Protein AF-A0A3C0J1Z7-F1 (afdb_monomer)

Nearest PDB structures (foldseek):
  6zn4-assembly1_A  TM=9.950E-01  e=4.353E-14  Bdellovibrio bacteriovorus HD100
  2hae-assembly1_A  TM=9.952E-01  e=2.039E-13  Thermotoga maritima
  1vl6-assembly1_D  TM=9.945E-01  e=2.319E-13  Thermotoga maritima MSB8
  6zng-assembly1_E  TM=9.955E-01  e=3.199E-13  Bdellovibrio bacteriovorus HD100
  6zng-assembly1_D  TM=9.950E-01  e=5.352E-13  Bdellovibrio bacteriovorus HD100

Solvent-accessible surface area (backbone atoms only — not comparable to full-atom values): 5889 Å² total; per-residue (Å²): 69,96,94,43,60,73,44,42,49,78,76,45,64,20,70,49,21,31,37,36,34,28,31,9,42,26,34,83,94,72,33,66,65,36,15,80,70,29,43,69,58,35,47,50,51,22,50,48,36,36,74,77,69,70,30,50,41,43,61,44,62,40,91,59,88,51,48,67,57,51,40,51,54,55,58,71,47,44,86,62,35,41,29,39,37,48,44,38,50,36,82,72,52,39,59,57,32,51,55,52,38,57,71,75,43,96,46,57,68,46,113

Sequence (111 aa):
INADYDKIYDYTNKGNMVAVVTNGTAVLGLGDIGAGAGMPVMEGKAVLFKGFAAVDAFPICLDTKDPDEIVTIVKRLEPTFGGINLEDISAPTCFEVEDKLKQVSNIPIFH

Structure (mmCIF, N/CA/C/O backbone):
data_AF-A0A3C0J1Z7-F1
#
_entry.id   AF-A0A3C0J1Z7-F1
#
loop_
_atom_site.group_PDB
_atom_site.id
_atom_site.type_symbol
_atom_site.label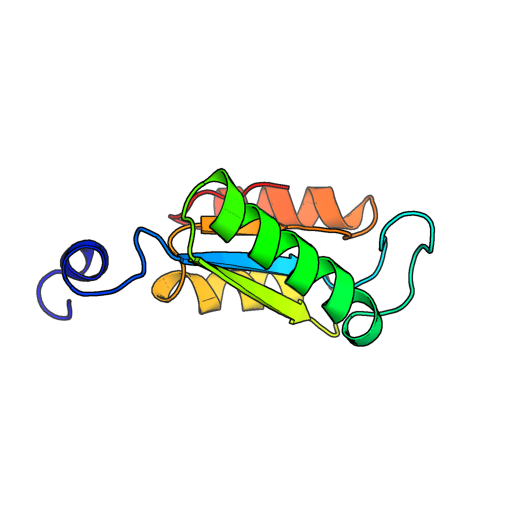_atom_id
_atom_site.label_alt_id
_atom_site.label_comp_id
_atom_site.label_asym_id
_atom_site.label_entity_id
_atom_site.label_seq_id
_atom_site.pdbx_PDB_ins_code
_atom_site.Cartn_x
_atom_site.Cartn_y
_atom_site.Cartn_z
_atom_site.occupancy
_atom_site.B_iso_or_equiv
_atom_site.auth_seq_id
_atom_site.auth_comp_id
_atom_site.auth_asym_id
_atom_site.auth_atom_id
_atom_site.pdbx_PDB_model_num
ATOM 1 N N . ILE A 1 1 ? 10.103 0.093 -21.929 1.00 96.44 1 ILE A N 1
ATOM 2 C CA . ILE A 1 1 ? 8.940 0.494 -21.108 1.00 96.44 1 ILE A CA 1
ATOM 3 C C . ILE A 1 1 ? 7.777 0.966 -21.980 1.00 96.44 1 ILE A C 1
ATOM 5 O O . ILE A 1 1 ? 6.794 0.256 -22.035 1.00 96.44 1 ILE A O 1
ATOM 9 N N . ASN A 1 2 ? 7.840 2.094 -22.707 1.00 97.25 2 ASN A N 1
ATOM 10 C CA . ASN A 1 2 ? 6.684 2.499 -23.538 1.00 97.25 2 ASN A CA 1
ATOM 11 C C . ASN A 1 2 ? 6.376 1.520 -24.698 1.00 97.25 2 ASN A C 1
ATOM 13 O O . ASN A 1 2 ? 5.214 1.223 -24.934 1.00 97.25 2 ASN A O 1
ATOM 17 N N . ALA A 1 3 ? 7.404 0.990 -25.373 1.00 98.00 3 ALA A N 1
ATOM 18 C CA . ALA A 1 3 ? 7.242 0.004 -26.453 1.00 98.00 3 ALA A CA 1
ATOM 19 C C . ALA A 1 3 ? 7.057 -1.450 -25.965 1.00 98.00 3 ALA A C 1
ATOM 21 O O . ALA A 1 3 ? 6.543 -2.285 -26.697 1.00 98.00 3 ALA A O 1
ATOM 22 N N . ASP A 1 4 ? 7.504 -1.742 -24.746 1.00 97.88 4 ASP A N 1
ATOM 23 C CA . ASP A 1 4 ? 7.427 -3.047 -24.083 1.00 97.88 4 ASP A CA 1
ATOM 24 C C . ASP A 1 4 ? 7.408 -2.767 -22.578 1.00 97.88 4 ASP A C 1
ATOM 26 O O . ASP A 1 4 ? 8.397 -2.236 -22.041 1.00 97.88 4 ASP A O 1
ATOM 30 N N . TYR A 1 5 ? 6.258 -3.010 -21.942 1.00 96.75 5 TYR A N 1
ATOM 31 C CA . TYR A 1 5 ? 6.015 -2.630 -20.552 1.00 96.75 5 TYR A CA 1
ATOM 32 C C . TYR A 1 5 ? 6.837 -3.478 -19.585 1.00 96.75 5 TYR A C 1
ATOM 34 O O . TYR A 1 5 ? 7.357 -2.916 -18.626 1.00 96.75 5 TYR A O 1
ATOM 42 N N . ASP A 1 6 ? 7.071 -4.760 -19.882 1.00 96.94 6 ASP A N 1
ATOM 43 C CA . ASP A 1 6 ? 7.768 -5.696 -18.986 1.00 96.94 6 ASP A CA 1
ATOM 44 C C . ASP A 1 6 ? 9.215 -5.272 -18.711 1.00 96.94 6 ASP A C 1
ATOM 46 O O . ASP A 1 6 ? 9.754 -5.506 -17.628 1.00 96.94 6 ASP A O 1
ATOM 50 N N . LYS A 1 7 ? 9.812 -4.495 -19.623 1.00 98.44 7 LYS A N 1
ATOM 51 C CA . LYS A 1 7 ? 11.108 -3.828 -19.414 1.00 98.44 7 LYS A CA 1
ATOM 52 C C . LYS A 1 7 ? 11.159 -2.889 -18.210 1.00 98.44 7 LYS A C 1
ATOM 54 O O . LYS A 1 7 ? 12.245 -2.442 -17.848 1.00 98.44 7 LYS A O 1
ATOM 59 N N . ILE A 1 8 ? 10.026 -2.560 -17.590 1.00 98.50 8 ILE A N 1
ATOM 60 C CA . ILE A 1 8 ? 10.006 -1.841 -16.315 1.00 98.50 8 ILE A CA 1
ATOM 61 C C . ILE A 1 8 ? 10.692 -2.646 -15.203 1.00 98.50 8 ILE A C 1
ATOM 63 O O . ILE A 1 8 ? 11.340 -2.044 -14.352 1.00 98.50 8 ILE A O 1
ATOM 67 N N . TYR A 1 9 ? 10.617 -3.979 -15.232 1.00 98.25 9 TYR A N 1
ATOM 68 C CA . TYR A 1 9 ? 11.292 -4.842 -14.260 1.00 98.25 9 TYR A CA 1
ATOM 69 C C . TYR A 1 9 ? 12.802 -4.942 -14.510 1.00 98.25 9 TYR A C 1
ATOM 71 O O . TYR A 1 9 ? 13.564 -5.031 -13.554 1.00 98.25 9 TYR A O 1
ATOM 79 N N . ASP A 1 10 ? 13.233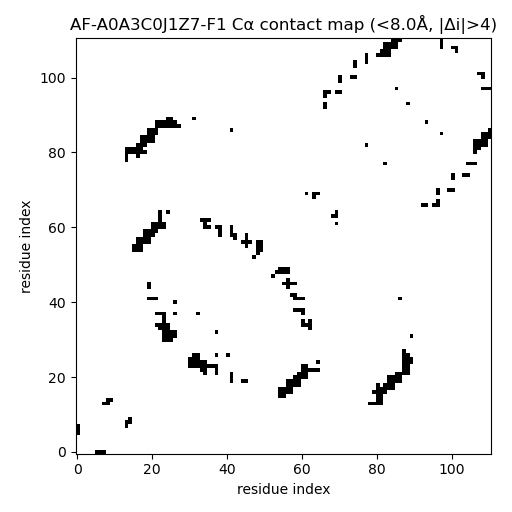 -4.864 -15.773 1.00 98.06 10 ASP A N 1
ATOM 80 C CA . ASP A 1 10 ? 14.653 -4.920 -16.148 1.00 98.06 10 ASP A CA 1
ATOM 81 C C . ASP A 1 10 ? 15.389 -3.596 -15.869 1.00 98.06 10 ASP A C 1
ATOM 83 O O . ASP A 1 10 ? 16.568 -3.591 -15.518 1.00 98.06 10 ASP A O 1
ATOM 87 N N . TYR A 1 11 ? 14.717 -2.458 -16.081 1.00 98.25 11 TYR A N 1
ATOM 88 C CA . TYR A 1 11 ? 15.362 -1.136 -16.112 1.00 98.25 11 TYR A CA 1
ATOM 89 C C . TYR A 1 11 ? 15.008 -0.223 -14.934 1.00 98.25 11 TYR A C 1
ATOM 91 O O . TYR A 1 11 ? 15.437 0.931 -14.907 1.00 98.25 11 TYR A O 1
ATOM 99 N N . THR A 1 12 ? 14.224 -0.699 -13.967 1.00 98.56 12 THR A N 1
ATOM 100 C CA . THR A 1 12 ? 13.876 0.058 -12.756 1.00 98.56 12 THR A CA 1
ATOM 101 C C . THR A 1 12 ? 13.946 -0.838 -11.524 1.00 98.56 12 THR A C 1
ATOM 103 O O . THR A 1 12 ? 14.050 -2.055 -11.640 1.00 98.56 12 THR A O 1
ATOM 106 N N . ASN A 1 13 ? 13.825 -0.253 -10.330 1.00 98.12 13 ASN A N 1
ATOM 107 C CA . ASN A 1 13 ? 13.816 -1.036 -9.095 1.00 98.12 13 ASN A CA 1
ATOM 108 C C . ASN A 1 13 ? 12.484 -1.755 -8.817 1.00 98.12 13 ASN A C 1
ATOM 110 O O . ASN A 1 13 ? 12.354 -2.385 -7.771 1.00 98.12 13 ASN A O 1
ATOM 114 N N . LYS A 1 14 ? 11.487 -1.670 -9.714 1.00 98.44 14 LYS A N 1
ATOM 115 C CA . LYS A 1 14 ? 10.143 -2.230 -9.496 1.00 98.44 14 LYS A CA 1
ATOM 116 C C . LYS A 1 14 ? 10.195 -3.674 -8.998 1.00 98.44 14 LYS A C 1
ATOM 118 O O . LYS A 1 14 ? 9.499 -4.000 -8.050 1.00 98.44 14 LYS A O 1
ATOM 123 N N . GLY A 1 15 ? 11.047 -4.517 -9.586 1.00 98.06 15 GLY A N 1
ATOM 124 C CA . GLY A 1 15 ? 11.157 -5.931 -9.212 1.00 98.06 15 GLY A CA 1
ATOM 125 C C . GLY A 1 15 ? 11.590 -6.195 -7.763 1.00 98.06 15 GLY A C 1
ATOM 126 O O . GLY A 1 15 ? 11.286 -7.264 -7.248 1.00 98.06 15 GLY A O 1
ATOM 127 N N . ASN A 1 16 ? 12.249 -5.237 -7.101 1.00 98.62 16 ASN A N 1
ATOM 128 C CA . ASN A 1 16 ? 12.700 -5.352 -5.708 1.00 98.62 16 ASN A CA 1
ATOM 129 C C . ASN A 1 16 ? 11.989 -4.375 -4.754 1.00 98.62 16 ASN A C 1
ATOM 131 O O . ASN A 1 16 ? 12.291 -4.357 -3.560 1.00 98.62 16 ASN A O 1
ATOM 135 N N . MET A 1 17 ? 11.078 -3.538 -5.266 1.00 98.69 17 MET A N 1
ATOM 136 C CA . MET A 1 17 ? 10.458 -2.463 -4.496 1.00 98.69 17 MET A CA 1
ATOM 137 C C . MET A 1 17 ? 9.076 -2.866 -3.971 1.00 98.69 17 MET A C 1
ATOM 139 O O . MET A 1 17 ? 8.183 -3.185 -4.756 1.00 98.69 17 MET A O 1
ATOM 143 N N . VAL A 1 18 ? 8.877 -2.804 -2.654 1.00 98.88 18 VAL A N 1
ATOM 144 C CA . VAL A 1 18 ? 7.611 -3.164 -1.986 1.00 98.88 18 VAL A CA 1
ATOM 145 C C . VAL A 1 18 ? 7.018 -1.952 -1.274 1.00 98.88 18 VAL A C 1
ATOM 147 O O . VAL A 1 18 ? 7.729 -1.223 -0.588 1.00 98.88 18 VAL A O 1
ATOM 150 N N . ALA A 1 19 ? 5.710 -1.732 -1.409 1.00 98.88 19 ALA A N 1
ATOM 151 C CA . ALA A 1 19 ? 5.010 -0.748 -0.584 1.00 98.88 19 ALA A CA 1
ATOM 152 C C . ALA A 1 19 ? 4.534 -1.401 0.716 1.00 98.88 19 ALA A C 1
ATOM 154 O O . ALA A 1 19 ? 3.841 -2.415 0.664 1.00 98.88 19 ALA A O 1
ATOM 155 N N . VAL A 1 20 ? 4.858 -0.800 1.859 1.00 98.81 20 VAL A N 1
ATOM 156 C CA . VAL A 1 20 ? 4.283 -1.161 3.163 1.00 98.81 20 VAL A CA 1
ATOM 157 C C . VAL A 1 20 ? 3.137 -0.194 3.439 1.00 98.81 20 VAL A C 1
ATOM 159 O O . VAL A 1 20 ? 3.378 0.967 3.767 1.00 98.81 20 VAL A O 1
ATOM 162 N N . VAL A 1 21 ? 1.900 -0.638 3.223 1.00 98.88 21 VAL A N 1
ATOM 163 C CA . VAL A 1 21 ? 0.710 0.221 3.207 1.00 98.88 21 VAL A CA 1
ATOM 164 C C . VAL A 1 21 ? -0.102 0.044 4.482 1.00 98.88 21 VAL A C 1
ATOM 166 O O . VAL A 1 21 ? -0.492 -1.067 4.818 1.00 98.88 21 VAL A O 1
ATOM 169 N N . THR A 1 22 ? -0.437 1.151 5.139 1.00 98.75 22 THR A N 1
ATOM 170 C CA . THR A 1 22 ? -1.327 1.168 6.306 1.00 98.75 22 THR A CA 1
ATOM 171 C C . THR A 1 22 ? -2.264 2.371 6.262 1.00 98.75 22 THR A C 1
ATOM 173 O O . THR A 1 22 ? -1.960 3.375 5.617 1.00 98.75 22 THR A O 1
ATOM 176 N N . ASN A 1 23 ? -3.369 2.315 7.003 1.00 98.44 23 ASN A N 1
ATOM 177 C CA . ASN A 1 23 ? -4.129 3.503 7.405 1.00 98.44 23 ASN A CA 1
ATOM 178 C C . ASN A 1 23 ? -4.055 3.783 8.919 1.00 98.44 23 ASN A C 1
ATOM 180 O O . ASN A 1 23 ? -4.709 4.698 9.418 1.00 98.44 23 ASN A O 1
ATOM 184 N N . GLY A 1 24 ? -3.252 3.006 9.655 1.00 98.31 24 GLY A N 1
ATOM 185 C CA . GLY A 1 24 ? -3.001 3.195 11.081 1.00 98.31 24 GLY A CA 1
ATOM 186 C C . GLY A 1 24 ? -4.175 2.842 12.000 1.00 98.31 24 GLY A C 1
ATOM 187 O O . GLY A 1 24 ? -4.220 3.322 13.134 1.00 98.31 24 GLY A O 1
ATOM 188 N N . THR A 1 25 ? -5.128 2.030 11.531 1.00 98.56 25 THR A N 1
ATOM 189 C CA . THR A 1 25 ? -6.336 1.680 12.302 1.00 98.56 25 THR A CA 1
ATOM 190 C C . THR A 1 25 ? -6.148 0.501 13.264 1.00 98.56 25 THR A C 1
ATOM 192 O O . THR A 1 25 ? -7.004 0.276 14.120 1.00 98.56 25 THR A O 1
ATOM 195 N N . ALA A 1 26 ? -5.047 -0.249 13.157 1.00 97.75 26 ALA A N 1
ATOM 196 C CA . ALA A 1 26 ? -4.722 -1.367 14.043 1.00 97.75 26 ALA A CA 1
ATOM 197 C C . ALA A 1 26 ? -3.216 -1.460 14.338 1.00 97.75 26 ALA A C 1
ATOM 199 O O . ALA A 1 26 ? -2.625 -2.530 14.230 1.00 97.75 26 ALA A O 1
ATOM 200 N N . VAL A 1 27 ? -2.582 -0.342 14.703 1.00 96.94 27 VAL A N 1
ATOM 201 C CA . VAL A 1 27 ? -1.125 -0.306 14.898 1.00 96.94 27 VAL A CA 1
ATOM 202 C C . VAL A 1 27 ? -0.730 -1.060 16.161 1.00 96.94 27 VAL A C 1
ATOM 2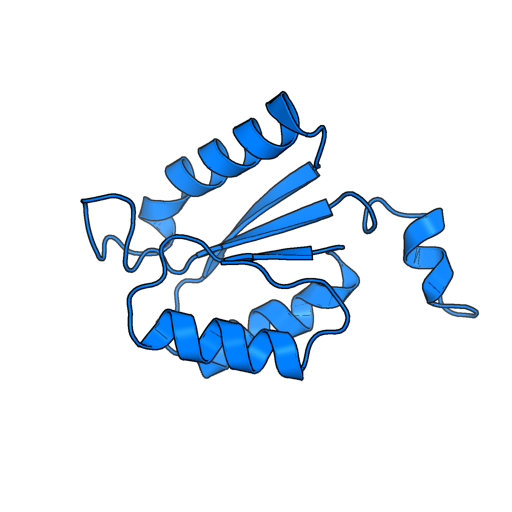04 O O . VAL A 1 27 ? -1.011 -0.615 17.280 1.00 96.94 27 VAL A O 1
ATOM 207 N N . LEU A 1 28 ? -0.026 -2.183 15.995 1.00 95.75 28 LEU A N 1
ATOM 208 C CA . LEU A 1 28 ? 0.442 -3.035 17.093 1.00 95.75 28 LEU A CA 1
ATOM 209 C C . LEU A 1 28 ? -0.705 -3.380 18.075 1.00 95.75 28 LEU A C 1
ATOM 211 O O . LEU A 1 28 ? -1.767 -3.850 17.682 1.00 95.75 28 LEU A O 1
ATOM 215 N N . GLY A 1 29 ? -0.503 -3.149 19.376 1.00 95.81 29 GLY A N 1
ATOM 216 C CA . GLY A 1 29 ? -1.543 -3.251 20.408 1.00 95.81 29 GLY A CA 1
ATOM 217 C C . GLY A 1 29 ? -2.204 -1.915 20.763 1.00 95.81 29 GLY A C 1
ATOM 218 O O . GLY A 1 29 ? -2.896 -1.842 21.775 1.00 95.81 29 GLY A O 1
ATOM 219 N N . LEU A 1 30 ? -1.941 -0.852 19.997 1.00 96.44 30 LEU A N 1
ATOM 220 C CA . LEU A 1 30 ? -2.404 0.511 20.288 1.00 96.44 30 LEU A CA 1
ATOM 221 C C . LEU A 1 30 ? -3.768 0.817 19.655 1.00 96.44 30 LEU A C 1
ATOM 223 O O . LEU A 1 30 ? -4.446 1.745 20.088 1.00 96.44 30 LEU A O 1
ATOM 227 N N . GLY A 1 31 ? -4.182 0.020 18.668 1.00 96.38 31 GLY A N 1
ATOM 228 C CA . GLY A 1 31 ? -5.440 0.203 17.952 1.00 96.38 31 GLY A CA 1
ATOM 229 C C . GLY A 1 31 ? -5.366 1.334 16.928 1.00 96.38 31 GLY A C 1
ATOM 230 O O . GLY A 1 31 ? -4.345 1.521 16.265 1.00 96.38 31 GLY A O 1
ATOM 231 N N . ASP A 1 32 ? -6.470 2.063 16.786 1.00 98.06 32 ASP A N 1
ATOM 232 C CA . ASP A 1 32 ? -6.598 3.154 15.823 1.00 98.06 32 ASP A CA 1
ATOM 233 C C . ASP A 1 32 ? -5.941 4.430 16.359 1.00 98.06 32 ASP A C 1
ATOM 235 O O . ASP A 1 32 ? -6.527 5.171 17.151 1.00 98.06 32 ASP A O 1
ATOM 239 N N . ILE A 1 33 ? -4.700 4.659 15.931 1.00 98.25 33 ILE A N 1
ATOM 240 C CA . ILE A 1 33 ? -3.911 5.856 16.257 1.00 98.25 33 ILE A CA 1
ATOM 241 C C . ILE A 1 33 ? -3.742 6.789 15.047 1.00 98.25 33 ILE A C 1
ATOM 243 O O . ILE A 1 33 ? -3.148 7.861 15.170 1.00 98.25 33 ILE A O 1
ATOM 247 N N . GLY A 1 34 ? -4.286 6.396 13.892 1.00 97.75 34 GLY A N 1
ATOM 248 C CA . GLY A 1 34 ? -4.228 7.135 12.636 1.00 97.75 34 GLY A CA 1
ATOM 249 C C . GLY A 1 34 ? -2.939 6.923 11.836 1.00 97.75 34 GLY A C 1
ATOM 250 O O . GLY A 1 34 ? -1.887 6.544 12.356 1.00 97.75 34 GLY A O 1
ATOM 251 N N . ALA A 1 35 ? -3.026 7.208 10.535 1.00 97.81 35 ALA A N 1
ATOM 252 C CA . ALA A 1 35 ? -1.986 6.921 9.550 1.00 97.81 35 ALA A CA 1
ATOM 253 C C . ALA A 1 35 ? -0.621 7.534 9.908 1.00 97.81 35 ALA A C 1
ATOM 255 O O . ALA A 1 35 ? 0.397 6.845 9.890 1.00 97.81 35 ALA A O 1
ATOM 256 N N . GLY A 1 36 ? -0.594 8.814 10.294 1.00 97.81 36 GLY A N 1
ATOM 257 C CA . GLY A 1 36 ? 0.651 9.504 10.643 1.00 97.81 36 GLY A CA 1
ATOM 258 C C . GLY A 1 36 ? 1.371 8.889 11.847 1.00 97.81 36 GLY A C 1
ATOM 259 O O . GLY A 1 36 ? 2.593 8.764 11.832 1.00 97.81 36 GLY A O 1
ATOM 260 N N . ALA A 1 37 ? 0.624 8.449 12.865 1.00 98.12 37 ALA A N 1
ATOM 261 C CA . ALA A 1 37 ? 1.202 7.818 14.050 1.00 98.12 37 ALA A CA 1
ATOM 262 C C . ALA A 1 37 ? 1.685 6.379 13.781 1.00 98.12 37 ALA A C 1
ATOM 264 O O . ALA A 1 37 ? 2.551 5.888 14.502 1.00 98.12 37 ALA A O 1
ATOM 265 N N . GLY A 1 38 ? 1.179 5.727 12.727 1.00 98.00 38 GLY A N 1
ATOM 266 C CA . GLY A 1 38 ? 1.667 4.430 12.251 1.00 98.00 38 GLY A CA 1
ATOM 267 C C . GLY A 1 38 ? 3.012 4.489 11.515 1.00 98.00 38 GLY A C 1
ATOM 268 O O . GLY A 1 38 ? 3.705 3.475 11.446 1.00 98.00 38 GLY A O 1
ATOM 269 N N . MET A 1 39 ? 3.429 5.662 11.015 1.00 98.56 39 MET A N 1
ATOM 270 C CA . MET A 1 39 ? 4.646 5.819 10.199 1.00 98.56 39 MET A CA 1
ATOM 271 C C . MET A 1 39 ? 5.909 5.182 10.812 1.00 98.56 39 MET A C 1
ATOM 273 O O . MET A 1 39 ? 6.575 4.433 10.096 1.00 98.56 39 MET A O 1
ATOM 277 N N . PRO A 1 40 ? 6.236 5.367 12.111 1.00 98.56 40 PRO A N 1
ATOM 278 C CA . PRO A 1 40 ? 7.441 4.768 12.690 1.00 98.56 40 PRO A CA 1
ATOM 279 C C . PRO A 1 40 ? 7.430 3.233 12.658 1.00 98.56 40 PRO A C 1
ATOM 281 O O . PRO A 1 40 ? 8.479 2.602 12.522 1.00 98.56 40 PRO A O 1
ATOM 284 N N . VAL A 1 41 ? 6.248 2.615 12.760 1.00 98.56 41 VAL A N 1
ATOM 285 C CA . VAL A 1 41 ? 6.098 1.155 12.671 1.00 98.56 41 VAL A CA 1
ATOM 286 C C . VAL A 1 41 ? 6.323 0.690 11.233 1.00 98.56 41 VAL A C 1
ATOM 288 O O . VAL A 1 41 ? 7.056 -0.276 11.016 1.00 98.56 41 VAL A O 1
ATOM 291 N N . MET A 1 42 ? 5.783 1.414 10.248 1.00 98.69 42 MET A N 1
ATOM 292 C CA . MET A 1 42 ? 5.968 1.099 8.826 1.00 98.69 42 MET A CA 1
ATOM 293 C C . MET A 1 42 ? 7.422 1.281 8.372 1.00 98.69 42 MET A C 1
ATOM 295 O O . MET A 1 42 ? 7.946 0.451 7.629 1.00 98.69 42 MET A O 1
ATOM 299 N N . GLU A 1 43 ? 8.114 2.315 8.858 1.00 98.75 43 GLU A N 1
ATOM 300 C CA . GLU A 1 43 ? 9.561 2.478 8.660 1.00 98.75 43 GLU A CA 1
ATOM 301 C C . GLU A 1 43 ? 10.343 1.318 9.286 1.00 98.75 43 GLU A C 1
ATOM 303 O O . GLU A 1 43 ? 11.235 0.755 8.650 1.00 98.75 43 GLU A O 1
ATOM 308 N N . GLY A 1 44 ? 9.968 0.894 10.498 1.00 98.56 44 GLY A N 1
ATOM 309 C CA . GLY A 1 44 ? 10.535 -0.289 11.142 1.00 98.56 44 GLY A CA 1
ATOM 310 C C . GLY A 1 44 ? 10.383 -1.547 10.282 1.00 98.56 44 GLY A C 1
ATOM 311 O O . GLY A 1 44 ? 11.361 -2.258 10.054 1.00 98.56 44 GLY A O 1
ATOM 312 N N . LYS A 1 45 ? 9.188 -1.793 9.730 1.00 98.31 45 LYS A N 1
ATOM 313 C CA . LYS A 1 45 ? 8.936 -2.901 8.792 1.00 98.31 45 LYS A CA 1
ATOM 314 C C . LYS A 1 45 ? 9.813 -2.790 7.546 1.00 98.31 45 LYS A C 1
ATOM 316 O O . LYS A 1 45 ? 10.406 -3.787 7.137 1.00 98.31 45 LYS A O 1
ATOM 321 N N . ALA A 1 46 ? 9.965 -1.593 6.981 1.00 98.56 46 ALA A N 1
ATOM 322 C CA . ALA A 1 46 ? 10.824 -1.381 5.820 1.00 98.56 46 ALA A CA 1
ATOM 323 C C . ALA A 1 46 ? 12.304 -1.701 6.109 1.00 98.56 46 ALA A C 1
ATOM 325 O O . ALA A 1 46 ? 12.971 -2.355 5.303 1.00 98.56 46 ALA A O 1
ATOM 326 N N . VAL A 1 47 ? 12.804 -1.325 7.293 1.00 98.56 47 VAL A N 1
ATOM 327 C CA . VAL A 1 47 ? 14.151 -1.698 7.757 1.00 98.56 47 VAL A CA 1
ATOM 328 C C . VAL A 1 47 ? 14.295 -3.217 7.883 1.00 98.56 47 VAL A C 1
ATOM 330 O O . VAL A 1 47 ? 15.329 -3.755 7.489 1.00 98.56 47 VAL A O 1
ATOM 333 N N . LEU A 1 48 ? 13.272 -3.928 8.375 1.00 98.50 48 LEU A N 1
ATOM 334 C CA . LEU A 1 48 ? 13.290 -5.394 8.455 1.00 98.50 48 LEU A CA 1
ATOM 335 C C . LEU A 1 48 ? 13.324 -6.043 7.063 1.00 98.50 48 LEU A C 1
ATOM 337 O O . LEU A 1 48 ? 14.153 -6.924 6.831 1.00 98.50 48 LEU A O 1
ATOM 341 N N . PHE A 1 49 ? 12.494 -5.580 6.121 1.00 98.62 49 PHE A N 1
ATOM 342 C CA . PHE A 1 49 ? 12.532 -6.033 4.724 1.00 98.62 49 PHE A CA 1
ATOM 343 C C . PHE A 1 49 ? 13.932 -5.885 4.126 1.00 98.62 49 PHE A C 1
ATOM 345 O O . PHE A 1 49 ? 14.470 -6.837 3.547 1.00 98.62 49 PHE A O 1
ATOM 352 N N . LYS A 1 50 ? 14.565 -4.723 4.330 1.00 98.31 50 LYS A N 1
ATOM 353 C CA . LYS A 1 50 ? 15.912 -4.486 3.815 1.00 98.31 50 LYS A CA 1
ATOM 354 C C . LYS A 1 50 ? 16.961 -5.344 4.515 1.00 98.31 50 LYS A C 1
ATOM 356 O O . LYS A 1 50 ? 17.810 -5.931 3.848 1.00 98.31 50 LYS A O 1
ATOM 361 N N . GLY A 1 51 ? 16.906 -5.416 5.842 1.00 98.44 51 GLY A N 1
ATOM 362 C CA . GLY A 1 51 ? 17.903 -6.093 6.667 1.00 98.44 51 GLY A CA 1
ATOM 363 C C . GLY A 1 51 ? 17.903 -7.613 6.517 1.00 98.44 51 GLY A C 1
ATOM 364 O O . GLY A 1 51 ? 18.972 -8.217 6.538 1.00 98.44 51 GLY A O 1
ATOM 365 N N . PHE A 1 52 ? 16.732 -8.229 6.337 1.00 98.38 52 PHE A N 1
ATOM 366 C CA . PHE A 1 52 ? 16.600 -9.690 6.308 1.00 98.38 52 PHE A CA 1
ATOM 367 C C . PHE A 1 52 ? 16.399 -10.280 4.913 1.00 98.38 52 PHE A C 1
ATOM 369 O O . PHE A 1 52 ? 16.774 -11.430 4.695 1.00 98.38 52 PHE A O 1
ATOM 376 N N . ALA A 1 53 ? 15.834 -9.522 3.972 1.00 97.88 53 ALA A N 1
ATOM 377 C CA . ALA A 1 53 ? 15.496 -10.028 2.640 1.00 97.88 53 ALA A CA 1
ATOM 378 C C . ALA A 1 53 ? 16.107 -9.208 1.493 1.00 97.88 53 ALA A C 1
ATOM 380 O O . ALA A 1 53 ? 15.880 -9.533 0.332 1.00 97.88 53 ALA A O 1
ATOM 381 N N . ALA A 1 54 ? 16.871 -8.149 1.796 1.00 98.06 54 ALA A N 1
ATOM 382 C CA . ALA A 1 54 ? 17.404 -7.196 0.817 1.00 98.06 54 ALA A CA 1
ATOM 383 C C . ALA A 1 54 ? 16.335 -6.507 -0.064 1.00 98.06 54 ALA A C 1
ATOM 385 O O . ALA A 1 54 ? 16.685 -5.869 -1.061 1.00 98.06 54 ALA A O 1
ATOM 386 N N . VAL A 1 55 ? 15.065 -6.566 0.346 1.00 98.62 55 VAL A N 1
ATOM 387 C CA . VAL A 1 55 ? 13.922 -5.937 -0.327 1.00 98.62 55 VAL A CA 1
ATOM 388 C C . VAL A 1 55 ? 13.919 -4.438 -0.044 1.00 98.62 55 VAL A C 1
ATOM 390 O O . VAL A 1 55 ? 14.083 -4.014 1.101 1.00 98.62 55 VAL A O 1
ATOM 393 N N . ASP A 1 56 ? 13.718 -3.627 -1.081 1.00 98.75 56 ASP A N 1
ATOM 394 C CA . ASP A 1 56 ? 13.599 -2.176 -0.943 1.00 98.75 56 ASP A CA 1
ATOM 395 C C . ASP A 1 56 ? 12.147 -1.808 -0.627 1.00 98.75 56 ASP A C 1
ATOM 397 O O . ASP A 1 56 ? 11.322 -1.578 -1.509 1.00 98.75 56 ASP A O 1
ATOM 401 N N . ALA A 1 57 ? 11.820 -1.779 0.658 1.00 98.69 57 ALA A N 1
ATOM 402 C CA . ALA A 1 57 ? 10.487 -1.426 1.122 1.00 98.69 57 ALA A CA 1
ATOM 403 C C . ALA A 1 57 ? 10.343 0.086 1.361 1.00 98.69 57 ALA A C 1
ATOM 405 O O . ALA A 1 57 ? 11.275 0.740 1.832 1.00 98.69 57 ALA A O 1
ATOM 406 N N . PHE A 1 58 ? 9.163 0.636 1.069 1.00 98.81 58 PHE A N 1
ATOM 407 C CA . PHE A 1 58 ? 8.833 2.039 1.325 1.00 98.81 58 PHE A CA 1
ATOM 408 C C . PHE A 1 58 ? 7.491 2.168 2.066 1.00 98.81 58 PHE A C 1
ATOM 410 O O . PHE A 1 58 ? 6.504 1.572 1.619 1.00 98.81 58 PHE A O 1
ATOM 417 N N . PRO A 1 59 ? 7.422 2.925 3.177 1.00 98.75 59 PRO A N 1
ATOM 418 C CA . PRO A 1 59 ? 6.192 3.090 3.943 1.00 98.75 59 PRO A CA 1
ATOM 419 C C . PRO A 1 59 ? 5.209 4.040 3.246 1.00 98.75 59 PRO A C 1
ATOM 421 O O . PRO A 1 59 ? 5.582 5.113 2.772 1.00 98.75 59 PRO A O 1
ATOM 424 N N . ILE A 1 60 ? 3.930 3.664 3.217 1.00 98.75 60 ILE A N 1
ATOM 425 C CA . ILE A 1 60 ? 2.832 4.474 2.681 1.00 98.75 60 ILE A CA 1
ATOM 426 C C . ILE A 1 60 ? 1.681 4.467 3.686 1.00 98.75 60 ILE A C 1
ATOM 428 O O . ILE A 1 60 ? 0.922 3.506 3.790 1.00 98.75 60 ILE A O 1
ATOM 432 N N . CYS A 1 61 ? 1.545 5.568 4.420 1.00 98.56 61 CYS A N 1
ATOM 433 C CA . CYS A 1 61 ? 0.468 5.758 5.385 1.00 98.56 61 CYS A CA 1
ATOM 434 C C . CYS A 1 61 ? -0.650 6.592 4.745 1.00 98.56 61 CYS A C 1
ATOM 436 O O . CYS A 1 61 ? -0.436 7.757 4.410 1.00 98.56 61 CYS A O 1
ATOM 438 N N . LEU A 1 62 ? -1.826 5.995 4.556 1.00 98.62 62 LEU A N 1
ATOM 439 C CA . LEU A 1 62 ? -2.979 6.611 3.901 1.00 98.62 62 LEU A CA 1
ATOM 440 C C . LEU A 1 62 ? -3.964 7.141 4.944 1.00 98.62 62 LEU A C 1
ATOM 442 O O . LEU A 1 62 ? -4.510 6.369 5.727 1.00 98.62 62 LEU A O 1
ATOM 446 N N . ASP A 1 63 ? -4.224 8.448 4.936 1.00 98.19 63 ASP A N 1
ATOM 447 C CA . ASP A 1 63 ? -5.186 9.087 5.845 1.00 98.19 63 ASP A CA 1
ATOM 448 C C . ASP A 1 63 ? -6.631 8.940 5.333 1.00 98.19 63 ASP A C 1
ATOM 450 O O . ASP A 1 63 ? -7.310 9.908 5.001 1.00 98.19 63 ASP A O 1
ATOM 454 N N . THR A 1 64 ? -7.075 7.690 5.192 1.00 98.25 64 THR A N 1
ATOM 455 C CA . THR A 1 64 ? -8.453 7.330 4.844 1.00 98.25 64 THR A CA 1
ATOM 456 C C . THR A 1 64 ? -8.851 6.012 5.506 1.00 98.25 64 THR A C 1
ATOM 458 O O . THR A 1 64 ? -8.037 5.108 5.715 1.00 98.25 64 THR A O 1
ATOM 461 N N . LYS A 1 65 ? -10.132 5.901 5.858 1.00 97.94 65 LYS A N 1
ATOM 462 C CA . LYS A 1 65 ? -10.735 4.679 6.413 1.00 97.94 65 LYS A CA 1
ATOM 463 C C . LYS A 1 65 ? -11.672 3.995 5.421 1.00 97.94 65 LYS A C 1
ATOM 465 O O . LYS A 1 65 ? -12.210 2.941 5.744 1.00 97.94 65 LYS A O 1
ATOM 47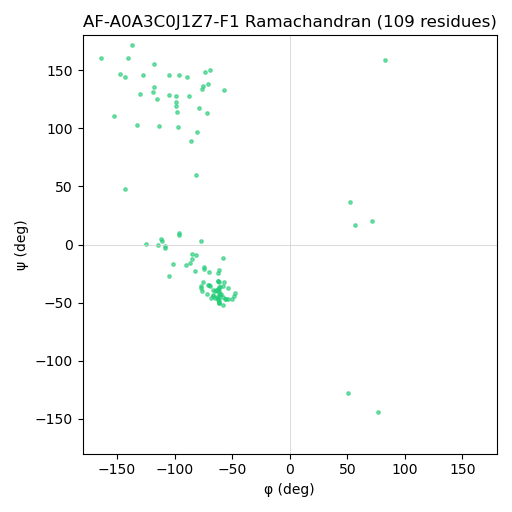0 N N . ASP A 1 66 ? -11.865 4.591 4.246 1.00 98.19 66 ASP A N 1
ATOM 471 C CA . ASP A 1 66 ? -12.692 4.022 3.192 1.00 98.19 66 ASP A CA 1
ATOM 472 C C . ASP A 1 66 ? -11.901 2.918 2.459 1.00 98.19 66 ASP A C 1
ATOM 474 O O . ASP A 1 66 ? -10.858 3.210 1.860 1.00 98.19 66 ASP A O 1
ATOM 478 N N . PRO A 1 67 ? -12.354 1.648 2.497 1.00 98.25 67 PRO A N 1
ATOM 479 C CA . PRO A 1 67 ? -11.680 0.563 1.790 1.00 98.25 67 PRO A CA 1
ATOM 480 C C . PRO A 1 67 ? -11.560 0.817 0.283 1.00 98.25 67 PRO A C 1
ATOM 482 O O . PRO A 1 67 ? -10.537 0.465 -0.305 1.00 98.25 67 PRO A O 1
ATOM 485 N N . ASP A 1 68 ? -12.552 1.444 -0.353 1.00 98.44 68 ASP A N 1
ATOM 486 C CA . ASP A 1 68 ? -12.536 1.694 -1.796 1.00 98.44 68 ASP A CA 1
ATOM 487 C C . ASP A 1 68 ? -11.508 2.763 -2.178 1.00 98.44 68 ASP A C 1
ATOM 489 O O . ASP A 1 68 ? -10.839 2.645 -3.214 1.00 98.44 68 ASP A O 1
ATOM 493 N N . GLU A 1 69 ?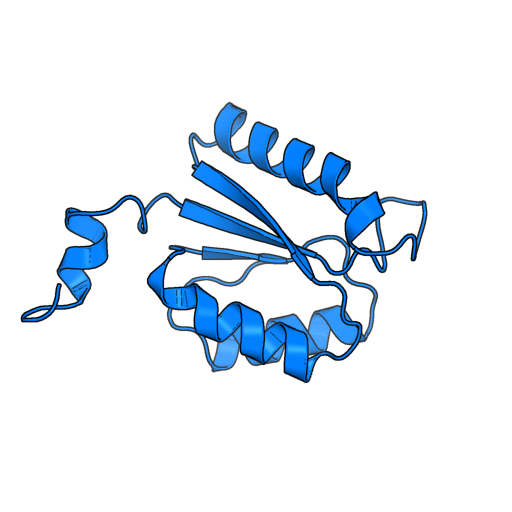 -11.313 3.773 -1.327 1.00 98.69 69 GLU A N 1
ATOM 494 C CA . GLU A 1 69 ? -10.243 4.755 -1.510 1.00 98.69 69 GLU A CA 1
ATOM 495 C C . GLU A 1 69 ? -8.864 4.109 -1.354 1.00 98.69 69 GLU A C 1
ATOM 497 O O . GLU A 1 69 ? -7.994 4.335 -2.198 1.00 98.69 69 GLU A O 1
ATOM 502 N N . ILE A 1 70 ? -8.671 3.252 -0.341 1.00 98.69 70 ILE A N 1
ATOM 503 C CA . ILE A 1 70 ? -7.412 2.513 -0.143 1.00 98.69 70 ILE A CA 1
ATOM 504 C C . ILE A 1 70 ? -7.102 1.663 -1.378 1.00 98.69 70 ILE A C 1
ATOM 506 O O . ILE A 1 70 ? -6.019 1.785 -1.955 1.00 98.69 70 ILE A O 1
ATOM 510 N N . VAL A 1 71 ? -8.060 0.843 -1.827 1.00 98.81 71 VAL A N 1
ATOM 511 C CA . VAL A 1 71 ? -7.906 -0.020 -3.009 1.00 98.81 71 VAL A CA 1
ATOM 512 C C . VAL A 1 71 ? -7.573 0.819 -4.242 1.00 98.81 71 VAL A C 1
ATOM 514 O O . VAL A 1 71 ? -6.648 0.489 -4.989 1.00 98.81 71 VAL A O 1
ATOM 517 N N . THR A 1 72 ? -8.286 1.929 -4.443 1.00 98.75 72 THR A N 1
ATOM 518 C CA . THR A 1 72 ? -8.066 2.824 -5.582 1.00 98.75 72 THR A CA 1
ATOM 519 C C . THR A 1 72 ? -6.662 3.416 -5.554 1.00 98.75 72 THR A C 1
ATOM 521 O O . THR A 1 72 ? -5.956 3.343 -6.560 1.00 98.75 72 THR A O 1
ATOM 524 N N . ILE A 1 73 ? -6.226 3.972 -4.422 1.00 98.75 73 ILE A N 1
ATOM 525 C CA . ILE A 1 73 ? -4.899 4.581 -4.284 1.00 98.75 73 ILE A CA 1
ATOM 526 C C . ILE A 1 73 ? -3.809 3.531 -4.518 1.00 98.75 73 ILE A C 1
ATOM 528 O O . ILE A 1 73 ? -2.937 3.735 -5.364 1.00 98.75 73 ILE A O 1
ATOM 532 N N . VAL A 1 74 ? -3.886 2.382 -3.841 1.00 98.69 74 VAL A N 1
ATOM 533 C CA . VAL A 1 74 ? -2.888 1.309 -3.959 1.00 98.69 74 VAL A CA 1
ATOM 534 C C . VAL A 1 74 ? -2.810 0.780 -5.392 1.00 98.69 74 VAL A C 1
ATOM 536 O O . VAL A 1 74 ? -1.715 0.661 -5.941 1.00 98.69 74 VAL A O 1
ATOM 539 N N . LYS A 1 75 ? -3.949 0.566 -6.064 1.00 98.62 75 LYS A N 1
ATOM 540 C CA . LYS A 1 75 ? -3.966 0.148 -7.474 1.00 98.62 75 LYS A CA 1
ATOM 541 C C . LYS A 1 75 ? -3.294 1.172 -8.393 1.00 98.62 75 LYS A C 1
ATOM 543 O O . LYS A 1 75 ? -2.626 0.797 -9.355 1.00 98.62 75 LYS A O 1
ATOM 548 N N . ARG A 1 76 ? -3.445 2.474 -8.128 1.00 98.62 76 ARG A N 1
ATOM 549 C CA . ARG A 1 76 ? -2.781 3.529 -8.920 1.00 98.62 76 ARG A CA 1
ATOM 550 C C . ARG A 1 76 ? -1.271 3.577 -8.696 1.00 98.62 76 ARG A C 1
ATOM 552 O O . ARG A 1 76 ? -0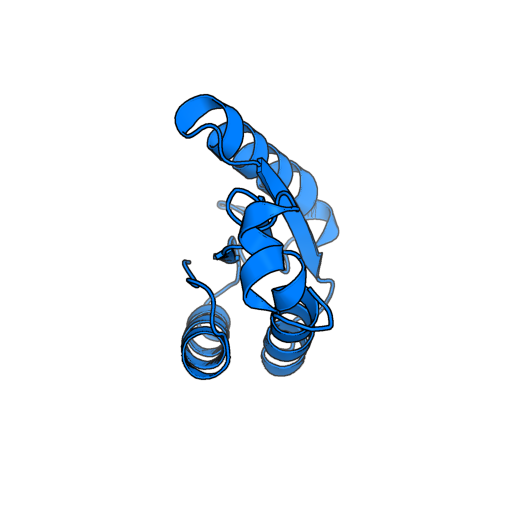.558 4.021 -9.592 1.00 98.62 76 ARG A O 1
ATOM 559 N N . LEU A 1 77 ? -0.792 3.089 -7.554 1.00 98.50 77 LEU A N 1
ATOM 560 C CA . LEU A 1 77 ? 0.631 2.964 -7.240 1.00 98.50 77 LEU A CA 1
ATOM 561 C C . LEU A 1 77 ? 1.281 1.710 -7.844 1.00 98.50 77 LEU A C 1
ATOM 563 O O . LEU A 1 77 ? 2.509 1.614 -7.843 1.00 98.50 77 LEU A O 1
ATOM 567 N N . GLU A 1 78 ? 0.495 0.783 -8.408 1.00 98.12 78 GLU A N 1
ATOM 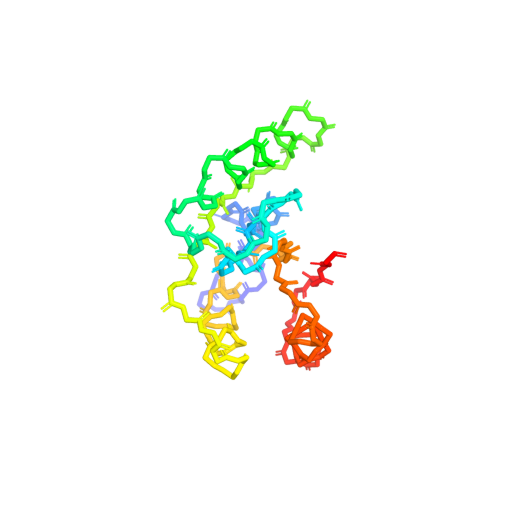568 C CA . GLU A 1 78 ? 0.992 -0.470 -8.988 1.00 98.12 78 GLU A CA 1
ATOM 569 C C . GLU A 1 78 ? 2.189 -0.292 -9.928 1.00 98.12 78 GLU A C 1
ATOM 571 O O . GLU A 1 78 ? 3.107 -1.090 -9.798 1.00 98.12 78 GLU A O 1
ATOM 576 N N . PRO A 1 79 ? 2.286 0.709 -10.830 1.00 98.19 79 PRO A N 1
ATOM 577 C CA . PRO A 1 79 ? 3.454 0.853 -11.702 1.00 98.19 79 PRO A CA 1
ATOM 578 C C . PRO A 1 79 ? 4.786 0.971 -10.950 1.00 98.19 79 PRO A C 1
ATOM 580 O O . PRO A 1 79 ? 5.789 0.453 -11.438 1.00 98.19 79 PRO A O 1
ATOM 583 N N . THR A 1 80 ? 4.787 1.567 -9.756 1.00 98.62 80 THR A N 1
ATOM 584 C CA . THR A 1 80 ? 5.990 1.814 -8.946 1.00 98.62 80 THR A CA 1
ATOM 585 C C . THR A 1 80 ? 6.497 0.555 -8.245 1.00 98.62 80 THR A C 1
ATOM 587 O O . THR A 1 80 ? 7.702 0.319 -8.203 1.00 98.62 80 THR A O 1
ATOM 590 N N . PHE A 1 81 ? 5.590 -0.269 -7.720 1.00 98.75 81 PHE A N 1
ATOM 591 C CA . PHE A 1 81 ? 5.936 -1.362 -6.808 1.00 98.75 81 PHE A CA 1
ATOM 592 C C . PHE A 1 81 ? 5.862 -2.731 -7.483 1.00 98.75 81 PHE A C 1
ATOM 594 O O . PHE A 1 81 ? 5.041 -2.963 -8.370 1.00 98.75 81 PHE A O 1
ATOM 601 N N . GLY A 1 82 ? 6.737 -3.646 -7.080 1.00 98.44 82 GLY A N 1
ATOM 602 C CA . GLY A 1 82 ? 6.711 -5.056 -7.467 1.00 98.44 82 GLY A CA 1
ATOM 603 C C . GLY A 1 82 ? 5.820 -5.907 -6.572 1.00 98.44 82 GLY A C 1
ATOM 604 O O . GLY A 1 82 ? 5.461 -7.006 -6.975 1.00 98.44 82 GLY A O 1
ATOM 605 N N . GLY A 1 83 ? 5.437 -5.396 -5.399 1.00 98.75 83 GLY A N 1
ATOM 606 C CA . GLY A 1 83 ? 4.500 -6.031 -4.476 1.00 98.75 83 GLY A CA 1
ATOM 607 C C . GLY A 1 83 ? 3.963 -5.046 -3.438 1.00 98.75 83 GLY A C 1
ATOM 608 O O . GLY A 1 83 ? 4.557 -3.990 -3.202 1.00 98.75 83 GLY A O 1
ATOM 609 N N . ILE A 1 84 ? 2.835 -5.398 -2.825 1.00 98.88 84 ILE A N 1
ATOM 610 C CA . ILE A 1 84 ? 2.196 -4.636 -1.747 1.00 98.88 84 ILE A CA 1
ATOM 611 C C . ILE A 1 84 ? 2.138 -5.502 -0.491 1.00 98.88 84 ILE A C 1
ATOM 613 O O . ILE A 1 84 ? 1.687 -6.645 -0.542 1.00 98.88 84 ILE A O 1
ATOM 617 N N . ASN A 1 85 ? 2.559 -4.924 0.628 1.00 98.88 85 ASN A N 1
ATOM 618 C CA . ASN A 1 85 ? 2.437 -5.471 1.970 1.00 98.88 85 ASN A CA 1
ATOM 619 C C . ASN A 1 85 ? 1.480 -4.573 2.767 1.00 98.88 85 ASN A C 1
ATOM 621 O O . ASN A 1 85 ? 1.862 -3.472 3.164 1.00 98.88 85 ASN A O 1
ATOM 625 N N . LEU A 1 86 ? 0.233 -5.002 2.944 1.00 98.75 86 LEU A N 1
ATOM 626 C CA . LEU A 1 86 ? -0.738 -4.345 3.816 1.00 98.75 86 LEU A CA 1
ATOM 627 C C . LEU A 1 86 ? -0.326 -4.586 5.273 1.00 98.75 86 LEU A C 1
ATOM 629 O O . LEU A 1 86 ? 0.098 -5.681 5.611 1.00 98.75 86 LEU A O 1
ATOM 633 N N . GLU A 1 87 ? -0.420 -3.576 6.130 1.00 98.38 87 GLU A N 1
ATOM 634 C CA . GLU A 1 87 ? -0.067 -3.672 7.552 1.00 98.38 87 GLU A CA 1
ATOM 635 C C . GLU A 1 87 ? -1.015 -2.842 8.404 1.00 98.38 87 GLU A C 1
ATOM 637 O O . GLU A 1 87 ? -1.397 -1.7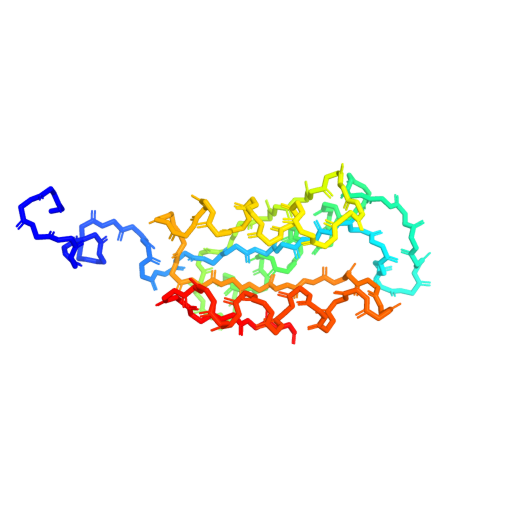29 8.032 1.00 98.38 87 GLU A O 1
ATOM 642 N N . ASP A 1 88 ? -1.325 -3.345 9.598 1.00 98.06 88 ASP A N 1
ATOM 643 C CA . ASP A 1 88 ? -2.001 -2.594 10.659 1.00 98.06 88 ASP A CA 1
ATOM 644 C C . ASP A 1 88 ? -3.311 -1.901 10.210 1.00 98.06 88 ASP A C 1
ATOM 646 O O . ASP A 1 88 ? -3.647 -0.793 10.648 1.00 98.06 88 ASP A O 1
ATOM 650 N N . ILE A 1 89 ? -4.072 -2.566 9.332 1.00 98.44 89 ILE A N 1
ATOM 651 C CA . ILE A 1 89 ? -5.437 -2.186 8.938 1.00 98.44 8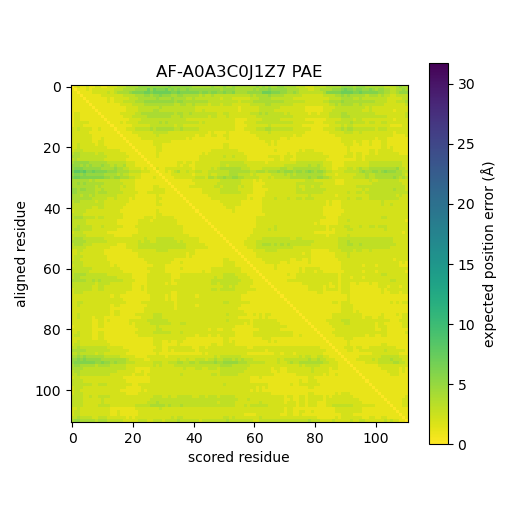9 ILE A CA 1
ATOM 652 C C . ILE A 1 89 ? -6.417 -3.049 9.739 1.00 98.44 89 ILE A C 1
ATOM 654 O O . ILE A 1 89 ? -6.310 -4.275 9.770 1.00 98.44 89 ILE A O 1
ATOM 658 N N . SER A 1 90 ? -7.386 -2.423 10.402 1.00 97.81 90 SER A N 1
ATOM 659 C CA . SER A 1 90 ? -8.327 -3.129 11.268 1.00 97.81 90 SER A CA 1
ATOM 660 C C . SER A 1 90 ? -9.295 -4.030 10.495 1.00 97.81 90 SER A C 1
ATOM 662 O O . SER A 1 90 ? -9.686 -3.771 9.353 1.00 97.81 90 SER A O 1
ATOM 664 N N . ALA A 1 91 ? -9.713 -5.113 11.150 1.00 96.75 91 ALA A N 1
ATOM 665 C CA . ALA A 1 91 ? -10.820 -5.936 10.683 1.00 96.75 91 ALA A CA 1
ATOM 666 C C . ALA A 1 91 ? -12.169 -5.217 10.914 1.00 96.75 91 ALA A C 1
ATOM 668 O O . ALA A 1 91 ? -12.313 -4.503 11.910 1.00 96.75 91 ALA A O 1
ATOM 669 N N . PRO A 1 92 ? -13.185 -5.438 10.056 1.00 95.44 92 PRO A N 1
ATOM 670 C CA . PRO A 1 92 ? -13.186 -6.334 8.893 1.00 95.44 92 PRO A CA 1
ATOM 671 C C . PRO A 1 92 ? -12.609 -5.710 7.609 1.00 95.44 92 PRO A C 1
ATOM 673 O O . PRO A 1 92 ? -12.410 -6.431 6.635 1.00 95.44 92 PRO A O 1
ATOM 676 N N . THR A 1 93 ? -12.329 -4.402 7.606 1.00 95.88 93 THR A N 1
ATOM 677 C CA . THR A 1 93 ? -11.896 -3.622 6.433 1.00 95.88 93 THR A CA 1
ATOM 678 C C . THR A 1 93 ? -10.676 -4.217 5.737 1.00 95.88 93 THR A C 1
ATOM 680 O O . THR A 1 93 ? -10.603 -4.225 4.512 1.00 95.88 93 THR A O 1
ATOM 683 N N . CYS A 1 94 ? -9.726 -4.756 6.498 1.00 97.50 94 CYS A N 1
ATOM 684 C CA . CYS A 1 94 ? -8.516 -5.337 5.934 1.00 97.50 94 CYS A CA 1
ATOM 685 C C . CYS A 1 94 ? -8.763 -6.532 4.998 1.00 97.50 94 CYS A C 1
ATOM 687 O O . CYS A 1 94 ? -8.099 -6.622 3.969 1.00 97.50 94 CYS A O 1
ATOM 689 N N . PHE A 1 95 ? -9.751 -7.386 5.291 1.00 98.00 95 PHE A N 1
ATOM 690 C CA . PHE A 1 95 ? -10.118 -8.508 4.419 1.00 98.00 95 PHE A CA 1
ATOM 691 C C . PHE A 1 95 ? -10.693 -8.011 3.094 1.00 98.00 95 PHE A C 1
ATOM 693 O O . PHE A 1 95 ? -10.323 -8.491 2.028 1.00 98.00 95 PHE A O 1
ATOM 700 N N . GLU A 1 96 ? -11.562 -7.002 3.158 1.00 98.25 96 GLU A N 1
ATOM 701 C CA . GLU A 1 96 ? -12.163 -6.403 1.970 1.00 98.25 96 GLU A CA 1
ATOM 702 C C . GLU A 1 96 ? -11.109 -5.742 1.070 1.00 98.25 96 GLU A C 1
ATOM 704 O O . GLU A 1 96 ? -11.119 -5.942 -0.146 1.00 98.25 96 GLU A O 1
ATOM 709 N N . VAL A 1 97 ? -10.182 -4.982 1.662 1.00 98.62 97 VAL A N 1
ATOM 710 C CA . VAL A 1 97 ? -9.078 -4.336 0.938 1.00 98.62 97 VAL A CA 1
ATOM 711 C C . VAL A 1 97 ? -8.171 -5.378 0.285 1.00 98.62 97 VAL A C 1
ATOM 713 O O . VAL A 1 97 ? -7.851 -5.250 -0.898 1.00 98.62 97 VAL A O 1
ATOM 716 N N . GLU A 1 98 ? -7.774 -6.415 1.027 1.00 98.69 98 GLU A N 1
ATOM 717 C CA . GLU A 1 98 ? -6.908 -7.484 0.528 1.00 98.69 98 GLU A CA 1
ATOM 718 C C . GLU A 1 98 ? -7.558 -8.245 -0.637 1.00 98.69 98 GLU A C 1
ATOM 720 O O . GLU A 1 98 ? -6.944 -8.384 -1.700 1.00 98.69 98 GLU A O 1
ATOM 725 N N . ASP A 1 99 ? -8.809 -8.686 -0.476 1.00 98.56 99 ASP A N 1
ATOM 726 C CA . ASP A 1 99 ? -9.537 -9.442 -1.497 1.00 98.56 99 ASP A CA 1
ATOM 727 C C . ASP A 1 99 ? -9.734 -8.621 -2.775 1.00 98.56 99 ASP A C 1
ATOM 729 O O . ASP A 1 99 ? -9.465 -9.108 -3.878 1.00 98.56 99 ASP A O 1
ATOM 733 N N . LYS A 1 100 ? -10.148 -7.352 -2.647 1.00 98.56 100 LYS A N 1
ATOM 734 C CA . LYS A 1 100 ? -10.297 -6.450 -3.797 1.00 98.56 100 LYS A CA 1
ATOM 735 C C . LYS A 1 100 ? -8.958 -6.233 -4.498 1.00 98.56 100 LYS A C 1
ATOM 737 O O . LYS A 1 100 ? -8.890 -6.356 -5.721 1.00 98.56 100 LYS A O 1
ATOM 742 N N . LEU A 1 101 ? -7.882 -5.959 -3.756 1.00 98.69 101 LEU A N 1
ATOM 743 C CA . LEU A 1 101 ? -6.560 -5.727 -4.343 1.00 98.69 101 LEU A CA 1
ATOM 744 C C . LEU A 1 101 ? -6.010 -6.957 -5.062 1.00 98.69 101 LEU A C 1
ATOM 746 O O . LEU A 1 101 ? -5.454 -6.794 -6.150 1.00 98.69 101 LEU A O 1
ATOM 750 N N . LYS A 1 102 ? -6.204 -8.166 -4.520 1.00 98.56 102 LYS A N 1
ATOM 751 C CA . LYS A 1 102 ? -5.822 -9.421 -5.189 1.00 98.56 102 LYS A CA 1
ATOM 752 C C . LYS A 1 102 ? -6.573 -9.643 -6.502 1.00 98.56 102 LYS A C 1
ATOM 754 O O . LYS A 1 102 ? -6.018 -10.240 -7.417 1.00 98.56 102 LYS A O 1
ATOM 759 N N . GLN A 1 103 ? -7.816 -9.171 -6.608 1.00 98.38 103 GLN A N 1
ATOM 760 C CA . GLN A 1 103 ? -8.612 -9.292 -7.834 1.00 98.38 103 GLN A CA 1
ATOM 761 C C . GLN A 1 103 ? -8.207 -8.284 -8.912 1.00 98.38 103 GLN A C 1
ATOM 763 O O . GLN A 1 103 ? -8.278 -8.602 -10.099 1.00 98.38 103 GLN A O 1
ATOM 768 N N . VAL A 1 104 ? -7.825 -7.062 -8.522 1.00 98.12 104 VAL A N 1
ATOM 769 C CA . VAL A 1 104 ? -7.597 -5.967 -9.482 1.00 98.12 104 VAL A CA 1
ATOM 770 C C . VAL A 1 104 ? -6.127 -5.703 -9.801 1.00 98.12 104 VAL A C 1
ATOM 772 O O . VAL A 1 104 ? -5.852 -5.016 -10.787 1.00 98.12 104 VAL A O 1
ATOM 775 N N . SER A 1 105 ? -5.181 -6.188 -8.993 1.00 97.81 105 SER A N 1
ATOM 776 C CA . SER A 1 105 ? -3.743 -5.908 -9.146 1.00 97.81 105 SER A CA 1
ATOM 777 C C . SER A 1 105 ? -3.012 -7.010 -9.909 1.00 97.81 105 SER A C 1
ATOM 779 O O . SER A 1 105 ? -3.327 -8.185 -9.757 1.00 97.81 105 SER A O 1
ATOM 781 N N . ASN A 1 106 ? -1.990 -6.644 -10.692 1.00 97.31 106 ASN A N 1
ATOM 782 C CA . ASN A 1 106 ? -1.133 -7.622 -11.387 1.00 97.31 106 ASN A CA 1
ATOM 783 C C . ASN A 1 106 ? 0.165 -7.941 -10.625 1.00 97.31 106 ASN A C 1
ATOM 785 O O . ASN A 1 106 ? 1.060 -8.593 -11.161 1.00 97.31 106 ASN A O 1
ATOM 789 N N . ILE A 1 107 ? 0.289 -7.451 -9.391 1.00 98.44 107 ILE A N 1
ATOM 790 C CA . ILE A 1 107 ? 1.428 -7.682 -8.499 1.00 98.44 107 ILE A CA 1
ATOM 791 C C . ILE A 1 107 ? 0.965 -8.428 -7.242 1.00 98.44 107 ILE A C 1
ATOM 793 O O . ILE A 1 107 ? -0.209 -8.320 -6.879 1.00 98.44 107 ILE A O 1
ATOM 797 N N . PRO A 1 108 ? 1.853 -9.171 -6.557 1.00 98.50 108 PRO A N 1
ATOM 798 C CA . PRO A 1 108 ? 1.517 -9.838 -5.308 1.00 98.50 108 PRO A CA 1
ATOM 799 C C . PRO A 1 108 ? 1.015 -8.856 -4.246 1.00 98.50 108 PRO A C 1
ATOM 801 O O . PRO A 1 108 ? 1.634 -7.817 -4.002 1.00 98.50 108 PRO A O 1
ATOM 804 N N . ILE A 1 109 ? -0.089 -9.230 -3.603 1.00 98.69 109 ILE A N 1
ATOM 805 C CA . ILE A 1 109 ? -0.673 -8.543 -2.452 1.00 98.69 109 ILE A CA 1
ATOM 806 C C . ILE A 1 109 ? -0.584 -9.493 -1.262 1.00 98.69 109 ILE A C 1
ATOM 808 O O . ILE A 1 109 ? -1.055 -10.632 -1.341 1.00 98.69 109 ILE A O 1
ATOM 812 N N . PHE A 1 110 ? 0.023 -9.020 -0.183 1.00 98.31 110 PHE A N 1
ATOM 813 C CA . PHE A 1 110 ? 0.168 -9.733 1.079 1.00 98.31 110 PHE A CA 1
ATOM 814 C C . PHE A 1 110 ? -0.340 -8.849 2.218 1.00 98.31 110 PHE A C 1
ATOM 816 O O . PHE A 1 110 ? -0.200 -7.628 2.141 1.00 98.31 110 PHE A O 1
ATOM 823 N N . HIS A 1 111 ? -0.930 -9.464 3.236 1.00 95.25 111 HIS A N 1
ATOM 824 C CA . HIS A 1 111 ? -1.310 -8.833 4.492 1.00 95.25 111 HIS A CA 1
ATOM 825 C C . HIS A 1 111 ? -0.748 -9.675 5.639 1.00 95.25 111 HIS A C 1
ATOM 827 O O . HIS A 1 111 ? -0.961 -10.910 5.611 1.00 95.25 111 HIS A O 1
#

Secondary structure (DSSP, 8-state):
--S-STHHHHHSGGGGEEEEEE-STTBTTTB---HHHHHHHHHHHHHHHHHHH--EEEEEE-----HHHHHHHHHHHTTT-SEEEE-SPPTTHHHHHHHHHHHH-SS-EE-

pLDDT: mean 98.16, std 0.77, range [95.25, 98.88]

Foldseek 3Di:
DVVDLVCLVVPHCQQQEEEAEEQQQAQPPPGRPGQVVNVVVQVVVQCVCCVPVVGRYDYDHDNDLDLVVSLVVVQVCQSRHQEYEYPRRDPPSVVVNQVSNVVRHPHYYHD

Mean predicted aligned error: 2.01 Å

Radius of gyration: 14.03 Å; Cα contacts (8 Å, |Δi|>4): 195; chains: 1; bounding box: 31×20×47 Å